Protein AF-A0A351TAY4-F1 (afdb_monomer_lite)

Radius of gyration: 13.26 Å; chains: 1; bounding box: 33×18×32 Å

pLDDT: mean 97.05, std 2.16, range [86.12, 98.56]

Secondary structure (DSSP, 8-state):
------HHHHHHHHHHHHHTTPEEPSS---EEEE---TT-TTSEEEE-SSS-SEE-

Structure (mmCIF, N/CA/C/O backbone):
data_AF-A0A351TAY4-F1
#
_entry.id   AF-A0A351TAY4-F1
#
loop_
_atom_site.group_PDB
_atom_site.id
_atom_site.type_symbol
_atom_site.label_atom_id
_atom_site.label_alt_id
_atom_site.label_comp_id
_atom_site.label_asym_id
_atom_site.label_entity_id
_atom_site.label_seq_id
_atom_site.pdbx_PDB_ins_code
_atom_site.Cartn_x
_atom_site.Cartn_y
_atom_site.Cartn_z
_atom_site.occupancy
_atom_site.B_iso_or_equiv
_atom_site.auth_seq_id
_atom_site.auth_comp_id
_atom_site.auth_asym_id
_atom_site.auth_atom_id
_atom_site.pdbx_PDB_model_num
ATOM 1 N N . MET A 1 1 ? 7.011 -0.863 -19.151 1.00 86.12 1 MET A N 1
ATOM 2 C CA . MET A 1 1 ? 5.779 -1.477 -18.606 1.00 86.12 1 MET A CA 1
ATOM 3 C C . MET A 1 1 ? 5.196 -0.523 -17.575 1.00 86.12 1 MET A C 1
ATOM 5 O O . MET A 1 1 ? 5.979 0.037 -16.818 1.00 86.12 1 MET A O 1
ATOM 9 N N . LEU A 1 2 ? 3.881 -0.290 -17.578 1.00 94.88 2 LEU A N 1
ATOM 10 C CA . LEU A 1 2 ? 3.202 0.529 -16.564 1.00 94.88 2 LEU A CA 1
ATOM 11 C C . LEU A 1 2 ? 2.451 -0.389 -15.585 1.00 94.88 2 LEU A C 1
ATOM 13 O O . LEU A 1 2 ? 1.971 -1.437 -16.018 1.00 94.88 2 LEU A O 1
ATOM 17 N N . PRO A 1 3 ? 2.367 -0.037 -14.291 1.00 95.06 3 PRO A N 1
ATOM 18 C CA . PRO A 1 3 ? 1.637 -0.836 -13.316 1.00 95.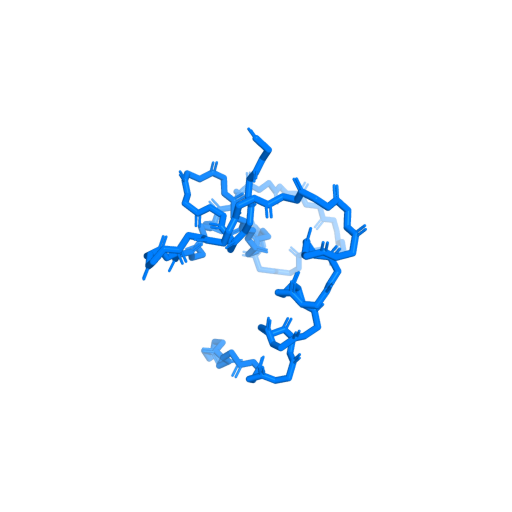06 3 PRO A CA 1
ATOM 19 C C . PRO A 1 3 ? 0.123 -0.739 -13.545 1.00 95.06 3 PRO A C 1
ATOM 21 O O . PRO A 1 3 ? -0.396 0.326 -13.874 1.00 95.06 3 PRO A O 1
ATOM 24 N N . VAL A 1 4 ? -0.574 -1.850 -13.315 1.00 96.44 4 VAL A N 1
ATOM 25 C CA . VAL A 1 4 ? -2.039 -1.934 -13.257 1.00 96.44 4 VAL A CA 1
ATOM 26 C C . VAL A 1 4 ? -2.394 -2.562 -11.915 1.00 96.44 4 VAL A C 1
ATOM 28 O O . VAL A 1 4 ? -1.773 -3.546 -11.510 1.00 96.44 4 VAL A O 1
ATOM 31 N N . LEU A 1 5 ? -3.343 -1.963 -11.200 1.00 96.75 5 LEU A N 1
ATOM 32 C CA . LEU A 1 5 ? -3.751 -2.443 -9.884 1.00 96.75 5 LEU A CA 1
ATOM 33 C C . LEU A 1 5 ? -4.517 -3.766 -10.011 1.00 96.75 5 LEU A C 1
ATOM 35 O O . LEU A 1 5 ? -5.406 -3.893 -10.847 1.00 96.75 5 LEU A O 1
ATOM 39 N N . ASN A 1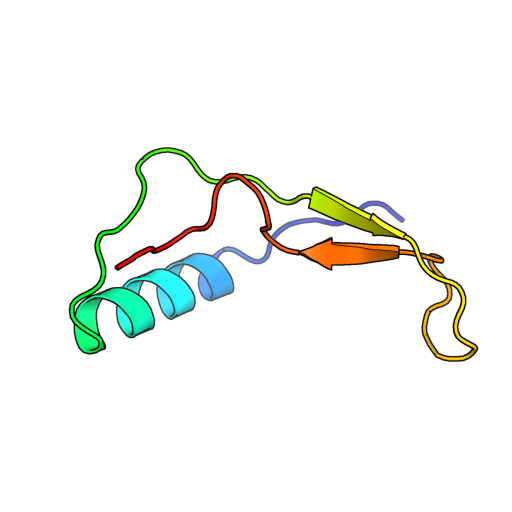 6 ? -4.194 -4.731 -9.149 1.00 97.62 6 ASN A N 1
ATOM 40 C CA . ASN A 1 6 ? -5.005 -5.930 -8.971 1.00 97.62 6 ASN A CA 1
ATOM 41 C C . ASN A 1 6 ? -6.179 -5.610 -8.034 1.00 97.62 6 ASN A C 1
ATOM 43 O O . ASN A 1 6 ? -5.964 -5.330 -6.854 1.00 97.62 6 ASN A O 1
ATOM 47 N N . GLU A 1 7 ? -7.404 -5.677 -8.551 1.00 97.50 7 GLU A N 1
ATOM 48 C CA . GLU A 1 7 ? -8.632 -5.376 -7.805 1.00 97.50 7 GLU A CA 1
ATOM 49 C C . GLU A 1 7 ? -8.793 -6.240 -6.543 1.00 97.50 7 GLU A C 1
ATOM 51 O O . GLU A 1 7 ? -9.247 -5.749 -5.509 1.00 97.50 7 GLU A O 1
ATOM 56 N N . GLU A 1 8 ? -8.340 -7.497 -6.569 1.00 98.38 8 GLU A N 1
ATOM 57 C CA . GLU A 1 8 ? -8.505 -8.403 -5.428 1.00 98.38 8 GLU A CA 1
ATOM 58 C C . GLU A 1 8 ? -7.656 -7.992 -4.215 1.00 98.38 8 GLU A C 1
ATOM 60 O O . GLU A 1 8 ? -8.051 -8.211 -3.071 1.00 98.38 8 GLU A O 1
ATOM 65 N N . ILE A 1 9 ? -6.527 -7.308 -4.430 1.00 96.69 9 ILE A N 1
ATOM 66 C CA . ILE A 1 9 ? -5.716 -6.767 -3.327 1.00 96.69 9 ILE A CA 1
ATOM 67 C C . ILE A 1 9 ? -6.498 -5.705 -2.546 1.00 96.69 9 ILE A C 1
ATOM 69 O O . ILE A 1 9 ? -6.378 -5.637 -1.323 1.00 96.69 9 ILE A O 1
ATOM 73 N N . VAL A 1 10 ? -7.335 -4.912 -3.222 1.00 97.31 10 VAL A N 1
ATOM 74 C CA . VAL A 1 10 ? -8.180 -3.910 -2.560 1.00 97.31 10 VAL A CA 1
ATOM 75 C C . VAL A 1 10 ? -9.229 -4.602 -1.691 1.00 97.31 10 VAL A C 1
ATOM 77 O O . VAL A 1 10 ? -9.388 -4.243 -0.523 1.00 97.31 10 VAL A O 1
ATOM 80 N N . ASN A 1 11 ? -9.878 -5.649 -2.212 1.00 98.31 11 ASN A N 1
ATOM 81 C CA . ASN A 1 11 ? -10.842 -6.451 -1.452 1.00 98.31 11 ASN A CA 1
ATOM 82 C C . ASN A 1 11 ? -10.210 -7.055 -0.192 1.00 98.31 11 ASN A C 1
ATOM 84 O O . ASN A 1 11 ? -10.794 -6.986 0.893 1.00 98.31 11 ASN A O 1
ATOM 88 N N . LEU A 1 12 ? -9.012 -7.629 -0.319 1.00 98.56 12 LEU A N 1
ATOM 89 C CA . LEU A 1 12 ? -8.289 -8.229 0.801 1.00 98.56 12 LEU A CA 1
ATOM 90 C C . LEU A 1 12 ? -7.856 -7.183 1.835 1.00 98.56 12 LEU A C 1
ATOM 92 O O . LEU A 1 12 ? -8.041 -7.413 3.030 1.00 98.56 12 LEU A O 1
ATOM 96 N N . ALA A 1 13 ? -7.348 -6.026 1.401 1.00 98.06 13 ALA A N 1
ATOM 97 C CA . ALA A 1 13 ? -6.961 -4.933 2.294 1.00 98.06 13 ALA A CA 1
ATOM 98 C C . ALA A 1 13 ? -8.153 -4.406 3.108 1.00 98.06 13 ALA A C 1
ATOM 100 O O . ALA A 1 13 ? -8.050 -4.251 4.326 1.00 98.06 13 ALA A O 1
ATOM 101 N N . VAL A 1 14 ? -9.309 -4.205 2.464 1.00 98.31 14 VAL A N 1
ATOM 102 C CA . VAL A 1 14 ? -10.545 -3.783 3.139 1.00 98.31 14 VAL A CA 1
ATOM 103 C C . VAL A 1 14 ? -11.012 -4.839 4.141 1.00 98.31 14 VAL A C 1
ATOM 105 O O . VAL A 1 14 ? -11.300 -4.507 5.290 1.00 98.31 14 VAL A O 1
ATOM 108 N N . ARG A 1 15 ? -11.045 -6.122 3.751 1.00 98.50 15 ARG A N 1
ATOM 109 C CA . ARG A 1 15 ? -11.428 -7.225 4.652 1.00 98.50 15 ARG A CA 1
ATOM 110 C C . ARG A 1 15 ? -10.516 -7.301 5.875 1.00 98.50 15 ARG A C 1
ATOM 112 O O . ARG A 1 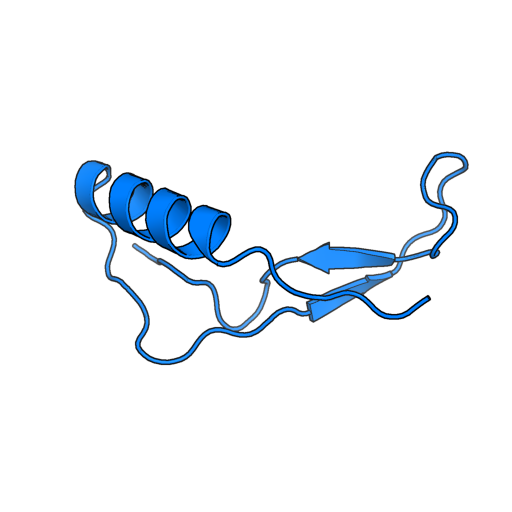15 ? -11.014 -7.433 6.991 1.00 98.50 15 ARG A O 1
ATOM 119 N N . ALA A 1 16 ? -9.203 -7.196 5.671 1.00 98.38 16 ALA A N 1
ATOM 120 C CA . ALA A 1 16 ? -8.227 -7.196 6.753 1.00 98.38 16 ALA A CA 1
ATOM 121 C C . ALA A 1 16 ? -8.425 -5.992 7.686 1.00 98.38 16 ALA A C 1
ATOM 123 O O . ALA A 1 16 ? -8.474 -6.167 8.901 1.00 98.38 16 ALA A O 1
ATOM 124 N N . GLY A 1 17 ? -8.611 -4.789 7.135 1.00 98.00 17 GLY A N 1
ATOM 125 C CA . GLY A 1 17 ? -8.873 -3.586 7.926 1.00 98.00 17 GLY A CA 1
ATOM 126 C C . GLY A 1 17 ? -10.142 -3.694 8.769 1.00 98.00 17 GLY A C 1
ATOM 127 O O . GLY A 1 17 ? -10.100 -3.427 9.966 1.00 98.00 17 GLY A O 1
ATOM 128 N N . LEU A 1 18 ? -11.250 -4.172 8.193 1.00 98.25 18 LEU A N 1
ATOM 129 C CA . LEU A 1 18 ? -12.493 -4.395 8.941 1.00 98.25 18 LEU A CA 1
ATOM 130 C C . LEU A 1 18 ? -12.308 -5.421 10.071 1.00 98.25 18 LEU A C 1
ATOM 132 O O . LEU A 1 18 ? -12.776 -5.192 11.186 1.00 98.25 18 LEU A O 1
ATOM 136 N N . ALA A 1 19 ? -11.585 -6.518 9.819 1.00 98.44 19 ALA A N 1
ATOM 137 C CA . ALA A 1 19 ? -11.267 -7.513 10.846 1.00 98.44 19 ALA A CA 1
ATOM 138 C C . ALA A 1 19 ? -10.414 -6.926 11.987 1.00 98.44 19 ALA A C 1
ATOM 140 O O . ALA A 1 19 ? -10.590 -7.297 13.148 1.00 98.44 19 ALA A O 1
ATOM 141 N N . MET A 1 20 ? -9.532 -5.976 11.668 1.00 98.06 20 MET A N 1
ATOM 142 C CA . MET A 1 20 ? -8.689 -5.255 12.626 1.00 98.06 20 MET A CA 1
ATOM 143 C C . MET A 1 20 ? -9.369 -4.027 13.254 1.00 98.06 20 MET A C 1
ATOM 145 O O . MET A 1 20 ? -8.734 -3.322 14.033 1.00 98.06 20 MET A O 1
ATOM 149 N N . LYS A 1 21 ? -10.659 -3.783 12.974 1.00 97.88 21 LYS A N 1
ATOM 150 C CA . LYS A 1 21 ? -11.413 -2.601 13.437 1.00 97.88 21 LYS A CA 1
ATOM 151 C C . LYS A 1 21 ? -10.799 -1.265 12.982 1.00 97.88 21 LYS A C 1
ATOM 153 O O . LYS A 1 21 ? -10.834 -0.281 13.717 1.00 97.88 21 LYS A O 1
ATOM 158 N N . CYS A 1 22 ? -10.243 -1.235 11.776 1.00 98.38 22 CYS A N 1
ATOM 159 C CA . CYS A 1 22 ? -9.827 -0.013 11.092 1.00 98.38 22 CYS A CA 1
ATOM 160 C C . CYS A 1 22 ? -11.008 0.638 10.353 1.00 98.38 22 CYS A C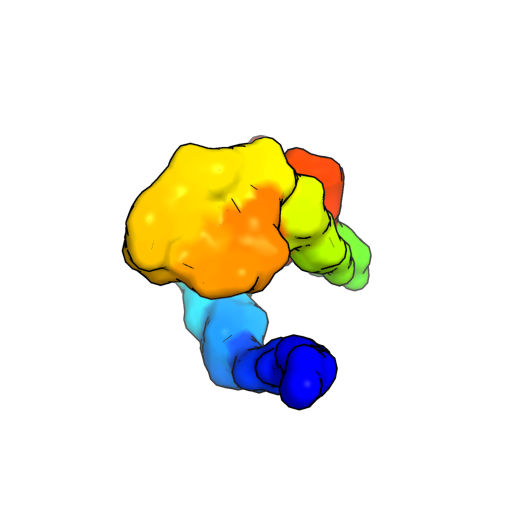 1
ATOM 162 O O . CYS A 1 22 ? -11.974 -0.027 9.966 1.00 98.38 22 CYS A O 1
ATOM 164 N N . SER A 1 23 ? -10.888 1.936 10.101 1.00 98.25 23 SER A N 1
ATOM 165 C CA . SER A 1 23 ? -11.736 2.701 9.192 1.00 98.25 23 SER A CA 1
ATOM 166 C C . SER A 1 23 ? -11.270 2.511 7.747 1.00 98.25 23 SER A C 1
ATOM 168 O O . SER A 1 23 ? -10.074 2.494 7.465 1.00 98.25 23 SER A O 1
ATOM 170 N N . VAL A 1 24 ? -12.214 2.366 6.814 1.00 98.12 24 VAL A N 1
ATOM 171 C CA . VAL A 1 24 ? -11.922 2.287 5.373 1.00 98.12 24 VAL A CA 1
ATOM 172 C C . VAL A 1 24 ? -12.011 3.683 4.769 1.00 98.12 24 VAL A C 1
ATOM 174 O O . VAL A 1 24 ? -13.042 4.352 4.888 1.00 98.12 24 VAL A O 1
ATOM 177 N N . ASN A 1 25 ? -10.956 4.108 4.081 1.00 98.00 25 ASN A N 1
ATOM 178 C CA . ASN A 1 25 ? -10.901 5.423 3.461 1.00 98.00 25 ASN A CA 1
ATOM 179 C C . ASN A 1 25 ? -11.694 5.461 2.150 1.00 98.00 25 ASN A C 1
ATOM 181 O O . ASN A 1 25 ? -11.614 4.562 1.314 1.00 98.00 25 ASN A O 1
ATOM 185 N N . LYS A 1 26 ? -12.452 6.546 1.942 1.00 96.31 26 LYS A N 1
ATOM 186 C CA . LYS A 1 26 ? -13.222 6.771 0.700 1.00 96.31 26 LYS A CA 1
ATOM 187 C C . LYS A 1 26 ? -12.332 7.094 -0.499 1.00 96.31 26 LYS A C 1
ATOM 189 O O . LYS A 1 26 ? -12.747 6.911 -1.638 1.00 96.31 26 LYS A O 1
ATOM 194 N N . ILE A 1 27 ? -11.143 7.626 -0.232 1.00 97.00 27 ILE A N 1
ATOM 195 C CA . ILE A 1 27 ? -10.134 7.989 -1.223 1.00 97.00 27 ILE A CA 1
ATOM 196 C C . ILE A 1 27 ? -8.818 7.396 -0.736 1.00 97.00 27 ILE A C 1
ATOM 198 O O . ILE A 1 27 ? -8.415 7.637 0.399 1.00 97.00 27 ILE A O 1
ATOM 202 N N . SER A 1 28 ? -8.154 6.635 -1.599 1.00 97.62 28 SER A N 1
ATOM 203 C CA . SER A 1 28 ? -6.811 6.113 -1.355 1.00 97.62 28 SER A CA 1
ATOM 204 C C . SER A 1 28 ? -6.002 6.204 -2.642 1.00 97.62 28 SER A C 1
ATOM 206 O O . SER A 1 28 ? -6.571 6.104 -3.729 1.00 97.62 28 SER A O 1
ATOM 208 N N . ASN A 1 29 ? -4.694 6.404 -2.519 1.00 97.38 29 ASN A N 1
ATOM 209 C CA . ASN A 1 29 ? -3.773 6.514 -3.648 1.00 97.38 29 ASN A CA 1
ATOM 210 C C . ASN A 1 29 ? -2.515 5.682 -3.378 1.00 97.38 29 ASN A C 1
ATOM 212 O O . ASN A 1 29 ? -2.272 5.247 -2.250 1.00 97.38 29 ASN A O 1
ATOM 216 N N . PHE A 1 30 ? -1.722 5.468 -4.427 1.00 97.94 30 PHE A N 1
ATOM 217 C CA . PHE A 1 30 ? -0.408 4.845 -4.332 1.00 97.94 30 PHE A CA 1
ATOM 218 C C . PHE A 1 30 ? 0.695 5.861 -4.630 1.00 97.94 30 PHE A C 1
ATOM 220 O O . PHE A 1 30 ? 0.645 6.585 -5.623 1.00 97.94 30 PHE A O 1
ATOM 227 N N . ASP A 1 31 ? 1.720 5.842 -3.791 1.00 98.31 31 ASP A N 1
ATOM 228 C CA . ASP A 1 31 ? 2.864 6.738 -3.792 1.00 98.31 31 ASP A CA 1
ATOM 229 C C . ASP A 1 31 ? 4.136 5.983 -4.194 1.00 98.31 31 ASP A C 1
ATOM 231 O O . ASP A 1 31 ? 4.249 4.766 -4.021 1.00 98.31 31 ASP A O 1
ATOM 235 N N . ARG A 1 32 ? 5.137 6.708 -4.701 1.00 97.94 32 ARG A N 1
ATOM 236 C CA . ARG A 1 32 ? 6.467 6.149 -4.974 1.00 97.94 32 ARG A CA 1
ATOM 237 C C . ARG A 1 32 ? 7.421 6.522 -3.851 1.00 97.94 32 ARG A C 1
ATOM 239 O O . ARG A 1 32 ? 7.720 7.696 -3.655 1.00 97.94 32 ARG A O 1
ATOM 246 N N . LYS A 1 33 ? 7.948 5.517 -3.157 1.00 97.81 33 LYS A N 1
ATOM 247 C CA . LYS A 1 33 ? 9.059 5.677 -2.217 1.00 97.81 33 LYS A CA 1
ATOM 248 C C . LYS A 1 33 ? 10.360 5.303 -2.918 1.00 97.81 33 LYS A C 1
ATOM 250 O O . LYS A 1 33 ? 10.597 4.125 -3.166 1.00 97.81 33 LYS A O 1
ATOM 255 N N . SER A 1 34 ? 11.183 6.294 -3.239 1.00 97.88 34 SER A N 1
ATOM 256 C CA . SER A 1 34 ? 12.415 6.099 -4.014 1.00 97.88 34 SER A CA 1
ATOM 257 C C . SER A 1 34 ? 13.606 5.744 -3.127 1.00 97.88 34 SER A C 1
ATOM 259 O O . SER A 1 34 ? 13.888 6.450 -2.160 1.00 97.88 34 SER A O 1
ATOM 261 N N . TYR A 1 35 ? 14.311 4.664 -3.463 1.00 96.88 35 TYR A N 1
ATOM 262 C CA . TYR A 1 35 ? 15.581 4.269 -2.851 1.00 96.88 35 TYR A CA 1
ATOM 263 C C . TYR A 1 35 ? 16.318 3.275 -3.754 1.00 96.88 35 TYR A C 1
ATOM 265 O O . TYR A 1 35 ? 15.705 2.51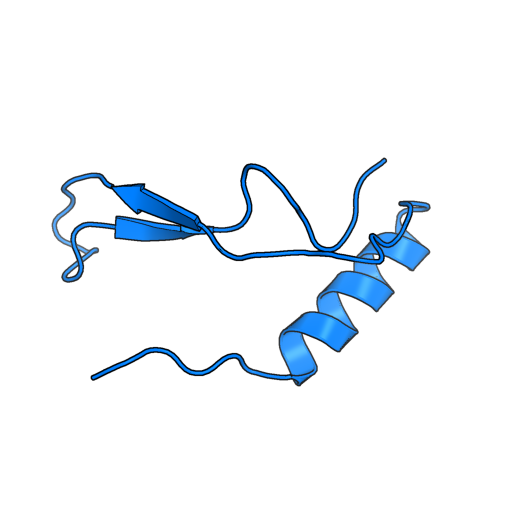9 -4.507 1.00 96.88 35 TYR A O 1
ATOM 273 N N . PHE A 1 36 ? 17.647 3.281 -3.676 1.00 97.06 36 PHE A N 1
ATOM 274 C CA . PHE A 1 36 ? 18.481 2.366 -4.448 1.00 97.06 36 PHE A CA 1
ATOM 275 C C . PHE A 1 36 ? 18.704 1.072 -3.681 1.00 97.06 36 PHE A C 1
ATOM 277 O O . PHE A 1 36 ? 19.167 1.094 -2.540 1.00 97.06 36 PHE A O 1
ATOM 284 N N . TYR A 1 37 ? 18.414 -0.053 -4.329 1.00 97.25 37 TYR A N 1
ATOM 285 C CA . TYR A 1 37 ? 18.780 -1.368 -3.830 1.00 97.25 37 TYR A CA 1
ATOM 286 C C . TYR A 1 37 ? 18.897 -2.365 -4.994 1.00 97.25 37 TYR A C 1
ATOM 288 O O . TYR A 1 37 ? 18.149 -2.226 -5.966 1.00 97.25 37 TYR A O 1
ATOM 296 N N . PRO A 1 38 ? 19.816 -3.352 -4.943 1.00 96.81 38 PRO A N 1
ATOM 297 C CA . PRO A 1 38 ? 20.039 -4.267 -6.066 1.00 96.81 38 PRO A CA 1
ATOM 298 C C . PRO A 1 38 ? 18.809 -5.083 -6.493 1.00 96.81 38 PRO A C 1
ATOM 300 O O . PRO A 1 38 ? 18.692 -5.431 -7.665 1.00 96.81 38 PRO A O 1
ATOM 303 N N . ASP A 1 39 ? 17.892 -5.376 -5.569 1.00 97.25 39 ASP A N 1
ATOM 304 C CA . ASP A 1 39 ? 16.662 -6.142 -5.828 1.00 97.25 39 ASP A CA 1
ATOM 305 C C . ASP A 1 39 ? 15.470 -5.288 -6.293 1.00 97.25 39 ASP A C 1
ATOM 307 O O . ASP A 1 39 ? 14.393 -5.827 -6.558 1.00 97.25 39 ASP A O 1
ATOM 311 N N . LEU A 1 40 ? 15.658 -3.970 -6.434 1.00 96.75 40 LEU A N 1
ATOM 312 C CA . LEU A 1 40 ? 14.607 -3.024 -6.792 1.00 96.75 40 LEU A CA 1
ATOM 313 C C . LEU A 1 40 ? 14.932 -2.321 -8.122 1.00 96.75 40 LEU A C 1
ATOM 315 O O . LEU A 1 40 ? 15.320 -1.149 -8.124 1.00 96.75 40 LEU A O 1
ATOM 319 N N . PRO A 1 41 ? 14.727 -2.985 -9.280 1.00 93.69 41 PRO A N 1
ATOM 320 C CA . PRO A 1 41 ? 15.086 -2.444 -10.594 1.00 93.69 41 PRO 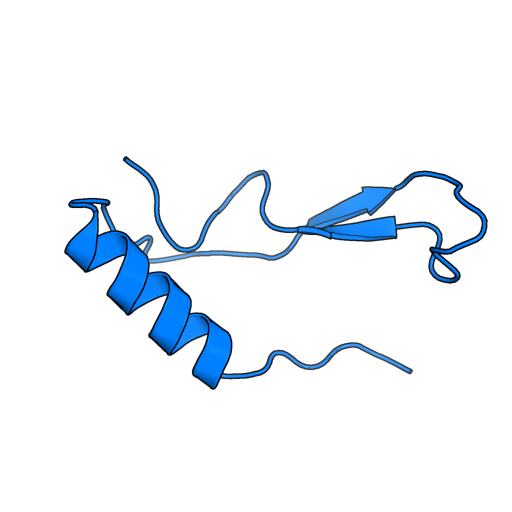A CA 1
ATOM 321 C C . PRO A 1 41 ? 14.431 -1.100 -10.926 1.00 93.69 41 PRO A C 1
ATOM 323 O O . PRO A 1 41 ? 14.982 -0.311 -11.687 1.00 93.69 41 PRO A O 1
ATOM 326 N N . ALA A 1 42 ? 13.245 -0.833 -10.370 1.00 94.50 42 ALA A N 1
ATOM 327 C CA . ALA A 1 42 ? 12.524 0.416 -10.596 1.00 94.50 42 ALA A CA 1
ATOM 328 C C . ALA A 1 42 ? 13.131 1.614 -9.839 1.00 94.50 42 ALA A C 1
ATOM 330 O O . ALA A 1 42 ? 12.805 2.753 -10.167 1.00 94.50 42 ALA A O 1
ATOM 331 N N . GLY A 1 43 ? 13.972 1.383 -8.822 1.00 96.94 43 GLY A N 1
ATOM 332 C CA . GLY A 1 43 ? 14.506 2.431 -7.941 1.00 96.94 43 GLY A CA 1
ATOM 333 C C . GLY A 1 43 ? 13.459 3.086 -7.028 1.00 96.94 43 GLY A C 1
ATOM 334 O O . GLY A 1 43 ? 13.739 4.092 -6.376 1.00 96.94 43 GLY A O 1
ATOM 335 N N . TYR A 1 44 ? 12.240 2.542 -6.992 1.00 97.19 44 TYR A N 1
ATOM 336 C CA . TYR A 1 44 ? 11.176 2.952 -6.087 1.00 97.19 44 TYR A CA 1
ATOM 337 C C . TYR A 1 44 ? 10.217 1.801 -5.793 1.00 97.19 44 TYR A C 1
ATOM 339 O O . TYR A 1 44 ? 9.966 0.939 -6.636 1.00 97.19 44 TYR A O 1
ATOM 347 N N . GLN A 1 45 ? 9.638 1.834 -4.600 1.00 97.69 45 GLN A N 1
ATOM 348 C CA . GLN A 1 45 ? 8.541 0.972 -4.191 1.00 97.69 45 GLN A CA 1
ATOM 349 C C . GLN A 1 45 ? 7.215 1.721 -4.353 1.00 97.69 45 GLN A C 1
ATOM 351 O O . GLN A 1 45 ? 7.101 2.880 -3.951 1.00 97.69 45 GLN A O 1
ATOM 356 N N . ILE A 1 46 ? 6.207 1.050 -4.914 1.00 97.31 46 ILE A N 1
ATOM 357 C CA . ILE A 1 46 ? 4.818 1.518 -4.878 1.00 97.31 46 ILE A CA 1
ATOM 358 C C . ILE A 1 46 ? 4.261 1.200 -3.483 1.00 97.31 46 ILE A C 1
ATOM 360 O O . ILE A 1 46 ? 4.264 0.044 -3.064 1.00 97.31 46 ILE A O 1
ATOM 364 N N . THR A 1 47 ? 3.833 2.221 -2.746 1.00 97.75 47 THR A N 1
ATOM 365 C CA . THR A 1 47 ? 3.359 2.119 -1.355 1.00 97.75 47 THR A CA 1
ATOM 366 C C . THR A 1 47 ? 2.164 3.047 -1.123 1.00 97.75 47 THR A C 1
ATOM 368 O O . THR A 1 47 ? 1.729 3.713 -2.055 1.00 97.75 47 THR A O 1
ATOM 371 N N . GLN A 1 48 ? 1.616 3.104 0.089 1.00 97.81 48 GLN A N 1
ATOM 372 C CA . GLN A 1 48 ? 0.581 4.069 0.470 1.00 97.81 48 GLN A CA 1
ATOM 373 C C . GLN A 1 48 ? 1.031 4.814 1.725 1.00 97.81 48 GLN A C 1
ATOM 375 O O . GLN A 1 48 ? 0.950 4.274 2.825 1.00 97.81 48 GLN A O 1
ATOM 380 N N . LEU A 1 49 ? 1.565 6.026 1.556 1.00 97.12 49 LEU A N 1
ATOM 381 C CA . LEU A 1 49 ? 2.069 6.833 2.668 1.00 97.12 49 LEU A CA 1
ATOM 382 C C . LEU A 1 49 ? 1.051 7.887 3.101 1.00 97.12 49 LEU A C 1
ATOM 384 O O . LEU A 1 49 ? 0.849 8.076 4.296 1.00 97.12 49 LEU A O 1
ATOM 388 N N . TYR A 1 50 ? 0.434 8.577 2.139 1.00 97.56 50 TYR A N 1
ATOM 389 C CA . TYR A 1 50 ? -0.412 9.738 2.438 1.00 97.56 50 TYR A CA 1
ATOM 390 C C . TYR A 1 50 ? -1.898 9.396 2.548 1.00 97.56 50 TYR A C 1
ATOM 392 O O . TYR A 1 50 ? -2.600 9.969 3.376 1.00 97.56 50 TYR A O 1
ATOM 400 N N . HIS A 1 51 ? -2.382 8.471 1.714 1.00 97.69 51 HIS A N 1
ATOM 401 C CA . HIS A 1 51 ? -3.800 8.112 1.632 1.00 97.69 51 HIS A CA 1
ATOM 402 C C . HIS A 1 51 ? -3.960 6.583 1.572 1.00 97.69 51 HIS A C 1
ATOM 404 O O . HIS A 1 51 ? -4.123 6.034 0.475 1.00 97.69 51 HIS A O 1
ATOM 410 N N . PRO A 1 52 ? -3.855 5.876 2.716 1.00 97.88 52 PRO A N 1
ATOM 411 C CA . PRO A 1 52 ? -3.951 4.418 2.766 1.00 97.88 52 PRO A CA 1
ATOM 412 C C . PRO A 1 52 ? -5.385 3.929 2.519 1.00 97.88 52 PRO A C 1
ATOM 414 O O . PRO A 1 52 ? -6.340 4.682 2.694 1.00 97.88 52 PRO A O 1
ATOM 417 N N . ILE A 1 53 ? -5.552 2.657 2.130 1.00 98.12 53 ILE A N 1
ATOM 418 C CA . ILE A 1 53 ? -6.888 2.041 1.957 1.00 98.12 53 ILE A CA 1
ATOM 419 C C . ILE A 1 53 ? -7.646 1.980 3.292 1.00 98.12 53 ILE A C 1
ATOM 421 O O . ILE A 1 53 ? -8.857 2.200 3.327 1.00 98.12 53 ILE A O 1
ATOM 425 N N . VAL A 1 54 ? -6.939 1.689 4.387 1.00 98.25 54 VAL A N 1
ATOM 426 C CA . VAL A 1 54 ? -7.499 1.623 5.743 1.00 98.25 54 VAL A CA 1
ATOM 427 C C . VAL A 1 54 ? -6.581 2.328 6.739 1.00 98.25 54 VAL A C 1
ATOM 429 O O . VAL A 1 54 ? -5.362 2.317 6.572 1.00 98.25 54 VAL A O 1
ATOM 432 N N . GLU A 1 55 ? -7.163 2.905 7.784 1.00 96.69 55 GLU A N 1
ATOM 433 C CA . GLU A 1 55 ? -6.460 3.576 8.884 1.00 96.69 55 GLU A CA 1
ATOM 434 C C . GLU A 1 55 ? -7.168 3.314 10.217 1.00 96.69 55 GLU A C 1
ATOM 436 O O . GLU A 1 55 ? -8.340 2.936 10.229 1.00 96.69 55 GLU A O 1
ATOM 441 N N . HIS A 1 56 ? -6.455 3.436 11.337 1.00 88.12 56 HIS A N 1
ATOM 442 C CA . HIS A 1 56 ? -7.044 3.282 12.669 1.00 88.12 56 HIS A CA 1
ATOM 443 C C . HIS A 1 56 ? -7.494 4.630 13.224 1.00 88.12 56 HIS A C 1
ATOM 445 O O . HIS A 1 56 ? -6.665 5.566 13.185 1.00 88.12 56 HIS A O 1
#

Sequence (56 aa):
MLPVLNEEIVNLAVRAGLAMKCSVNKISNFDRKSYFYPDLPAGYQITQLYHPIVEH

Foldseek 3Di:
DDDDDDPVVLVVVVVVQVVVVWDADPDFDWDWDAADDPVCPPRTDTHTDPGHRTGD